Protein AF-A0A1H7M5H1-F1 (afdb_monomer)

Foldseek 3Di:
DPPPPPPDDPDDPVVVVVVVVVVPDDDDDDPLVLQLVLCVVLVHHSDSVRLVVVLVVQPQDPDPQQPLRRPPGDVVSSVVLVCCCVPPPVNVVNSVVSNVSRD

Solvent-accessible surface area (backbone atoms only — not comparable to full-atom values): 6350 Å² total; per-residue (Å²): 144,83,82,85,73,83,83,74,78,80,88,80,67,59,69,60,59,51,56,62,61,64,72,74,72,87,75,92,74,66,83,63,54,63,53,23,54,52,24,48,75,61,73,42,71,42,47,71,70,50,45,53,49,49,39,64,72,57,40,69,39,58,95,87,62,50,71,58,68,40,87,89,50,52,75,66,43,24,46,49,51,48,49,36,57,72,77,30,77,73,50,28,53,54,54,48,52,52,38,62,66,23,81

Structure (mmCIF, N/CA/C/O backbone):
data_AF-A0A1H7M5H1-F1
#
_entry.id   AF-A0A1H7M5H1-F1
#
loop_
_atom_site.group_PDB
_atom_site.id
_atom_site.type_symbol
_atom_site.label_atom_id
_atom_site.label_alt_id
_atom_site.label_comp_id
_atom_site.label_asym_id
_atom_site.label_entity_id
_atom_site.label_seq_id
_atom_site.pdbx_PDB_ins_code
_atom_site.Cartn_x
_atom_site.Cartn_y
_atom_site.Cartn_z
_atom_site.occupancy
_atom_site.B_iso_or_equiv
_atom_site.auth_seq_id
_atom_site.auth_comp_id
_atom_site.auth_asym_id
_atom_site.auth_atom_id
_atom_site.pdbx_PDB_model_num
ATOM 1 N N . MET A 1 1 ? 29.436 -0.376 -9.762 1.00 40.75 1 MET A N 1
ATOM 2 C CA . MET A 1 1 ? 29.749 -1.526 -8.878 1.00 40.75 1 MET A CA 1
ATOM 3 C C . MET A 1 1 ? 29.271 -1.222 -7.454 1.00 40.75 1 MET A C 1
ATOM 5 O O . MET A 1 1 ? 30.060 -1.208 -6.524 1.00 40.75 1 MET A O 1
ATOM 9 N N . MET A 1 2 ? 27.976 -0.911 -7.310 1.00 41.34 2 MET A N 1
ATOM 10 C CA . MET A 1 2 ? 27.367 -0.343 -6.092 1.00 41.34 2 MET A CA 1
ATOM 11 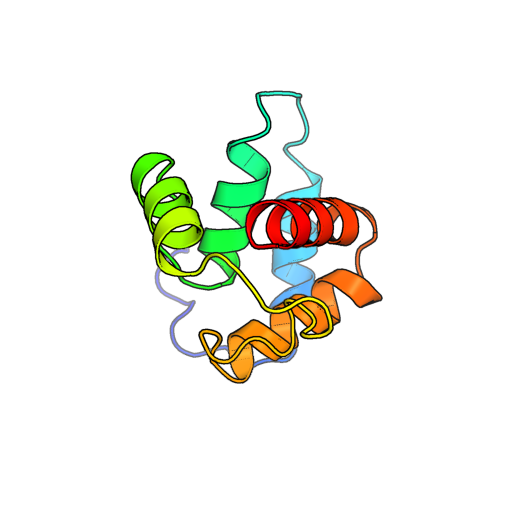C C . MET A 1 2 ? 26.023 -1.024 -5.772 1.00 41.34 2 MET A C 1
ATOM 13 O O . MET A 1 2 ? 25.131 -0.413 -5.211 1.00 41.34 2 MET A O 1
ATOM 17 N N . LEU A 1 3 ? 25.865 -2.291 -6.174 1.00 39.66 3 LEU A N 1
ATOM 18 C CA . LEU A 1 3 ? 24.655 -3.086 -5.913 1.00 39.66 3 LEU A CA 1
ATOM 19 C C . LEU A 1 3 ? 24.891 -4.222 -4.900 1.00 39.66 3 LEU A C 1
ATOM 21 O O . LEU A 1 3 ? 23.971 -4.956 -4.576 1.00 39.66 3 LEU A O 1
ATOM 25 N N . ALA A 1 4 ? 26.106 -4.358 -4.354 1.00 40.59 4 ALA A N 1
ATOM 26 C CA . ALA A 1 4 ? 26.469 -5.461 -3.453 1.00 40.59 4 ALA A CA 1
ATOM 27 C C . ALA A 1 4 ? 26.573 -5.069 -1.963 1.00 40.59 4 ALA A C 1
ATOM 29 O O . ALA A 1 4 ? 27.128 -5.827 -1.173 1.00 40.59 4 ALA A O 1
ATOM 30 N N . LEU A 1 5 ? 26.070 -3.895 -1.560 1.00 40.91 5 LEU A N 1
ATOM 31 C CA . LEU A 1 5 ? 26.144 -3.414 -0.166 1.00 40.91 5 LEU A CA 1
ATOM 32 C C . LEU A 1 5 ? 24.779 -3.153 0.493 1.00 40.91 5 LEU A C 1
ATOM 34 O O . LEU A 1 5 ? 24.730 -2.652 1.611 1.00 40.91 5 LEU A O 1
ATOM 38 N N . LEU A 1 6 ? 23.671 -3.564 -0.128 1.00 45.50 6 LEU A N 1
ATOM 39 C CA . LEU A 1 6 ? 22.333 -3.505 0.483 1.00 45.50 6 LEU A CA 1
ATOM 40 C C . LEU A 1 6 ? 21.999 -4.769 1.302 1.00 45.50 6 LEU A C 1
ATOM 42 O O . LEU A 1 6 ? 20.842 -5.123 1.476 1.00 45.50 6 LEU A O 1
ATOM 46 N N . GLY A 1 7 ? 23.016 -5.475 1.807 1.00 43.22 7 GLY A N 1
ATOM 47 C CA . GLY A 1 7 ? 22.845 -6.700 2.593 1.00 43.22 7 GLY A CA 1
ATOM 48 C C . GLY A 1 7 ? 22.738 -6.505 4.110 1.00 43.22 7 GLY A C 1
ATOM 49 O O . GLY A 1 7 ? 22.615 -7.495 4.825 1.00 43.22 7 GLY A O 1
ATOM 50 N N . SER A 1 8 ? 22.854 -5.284 4.655 1.00 45.22 8 SER A N 1
ATOM 51 C CA . SER A 1 8 ? 22.912 -5.100 6.125 1.00 45.22 8 SER A CA 1
ATOM 52 C C . SER A 1 8 ? 22.465 -3.736 6.674 1.00 45.22 8 SER A C 1
ATOM 54 O O . SER A 1 8 ? 22.733 -3.449 7.840 1.00 45.22 8 SER A O 1
ATOM 56 N N . LEU A 1 9 ? 21.786 -2.872 5.909 1.00 36.81 9 LEU A N 1
ATOM 57 C CA . LEU A 1 9 ? 21.311 -1.596 6.465 1.00 36.81 9 LEU A CA 1
ATOM 58 C C . LEU A 1 9 ? 19.900 -1.711 7.044 1.00 36.81 9 LEU A C 1
ATOM 60 O O . LEU A 1 9 ? 18.892 -1.463 6.392 1.00 36.81 9 LEU A O 1
ATOM 64 N N . SER A 1 10 ? 19.878 -2.050 8.329 1.00 42.28 10 SER A N 1
ATOM 65 C CA . SER A 1 10 ? 18.740 -1.873 9.220 1.00 42.28 10 SER A CA 1
ATOM 66 C C . SER A 1 10 ? 18.318 -0.390 9.290 1.00 42.28 10 SER A C 1
ATOM 68 O O . SER A 1 10 ? 19.004 0.463 9.847 1.00 42.28 10 SER A O 1
ATOM 70 N N . CYS A 1 11 ? 17.178 -0.111 8.661 1.00 47.44 11 CYS A N 1
ATOM 71 C CA . CYS A 1 11 ? 16.013 0.629 9.162 1.00 47.44 11 CYS A CA 1
ATOM 72 C C . CYS A 1 11 ? 16.015 2.145 9.470 1.00 47.44 11 CYS A C 1
ATOM 74 O O . CYS A 1 11 ? 14.923 2.659 9.681 1.00 47.44 11 CYS A O 1
ATOM 76 N N . GLU A 1 12 ? 17.110 2.911 9.447 1.00 37.81 12 GLU A N 1
ATOM 77 C CA . GLU A 1 12 ? 17.002 4.351 9.823 1.00 37.81 12 GLU A CA 1
ATOM 78 C C . GLU A 1 12 ? 17.665 5.362 8.879 1.00 37.81 12 GLU A C 1
ATOM 80 O O . GLU A 1 12 ? 17.504 6.567 9.048 1.00 37.81 12 GLU A O 1
ATOM 85 N N . ARG A 1 13 ? 18.357 4.903 7.830 1.00 48.00 13 ARG A N 1
ATOM 86 C CA . ARG A 1 13 ? 19.057 5.797 6.883 1.00 48.00 13 ARG A CA 1
ATOM 87 C C . ARG A 1 13 ? 18.800 5.495 5.403 1.00 48.00 13 ARG A C 1
ATOM 89 O O . ARG A 1 13 ? 19.342 6.169 4.535 1.00 48.00 13 ARG A O 1
ATOM 96 N N . CYS A 1 14 ? 17.951 4.502 5.124 1.00 46.88 14 CYS A N 1
ATOM 97 C CA . CYS A 1 14 ? 17.566 4.110 3.765 1.00 46.88 14 CYS A CA 1
ATOM 98 C C . CYS A 1 14 ? 16.487 5.042 3.176 1.00 46.88 14 CYS A C 1
ATOM 100 O O . CYS A 1 14 ? 16.555 5.364 1.996 1.00 46.88 14 CYS A O 1
ATOM 102 N N . SER A 1 15 ? 15.576 5.569 4.013 1.00 49.81 15 SER A N 1
ATOM 103 C CA . SER A 1 15 ? 14.498 6.483 3.585 1.00 49.81 15 SER A CA 1
ATOM 104 C C . SER A 1 15 ? 15.042 7.748 2.900 1.00 49.81 15 SER A C 1
ATOM 106 O O . SER A 1 15 ? 14.526 8.161 1.870 1.00 49.81 15 SER A O 1
ATOM 108 N N . THR A 1 16 ? 16.150 8.322 3.384 1.00 45.81 16 THR A N 1
ATOM 109 C CA . THR A 1 16 ? 16.756 9.519 2.767 1.00 45.81 16 THR A CA 1
ATOM 110 C C . THR A 1 16 ? 17.453 9.216 1.438 1.00 45.81 16 THR A C 1
ATOM 112 O O . THR A 1 16 ? 17.277 9.954 0.477 1.00 45.81 16 THR A O 1
ATOM 115 N N . ILE A 1 17 ? 18.197 8.106 1.346 1.00 50.91 17 ILE A N 1
ATOM 116 C CA . ILE A 1 17 ? 18.892 7.729 0.102 1.00 50.91 17 ILE A CA 1
ATOM 117 C C . ILE A 1 17 ? 17.887 7.344 -0.993 1.00 50.91 17 ILE A C 1
ATOM 119 O O . ILE A 1 17 ? 18.104 7.671 -2.156 1.00 50.91 17 ILE A O 1
ATOM 123 N N . PHE A 1 18 ? 16.768 6.713 -0.624 1.00 54.38 18 PHE A N 1
ATOM 124 C CA . PHE A 1 18 ? 15.679 6.428 -1.553 1.00 54.38 18 PHE A CA 1
ATOM 125 C C . PHE A 1 18 ? 14.974 7.712 -2.035 1.00 54.38 18 PHE A C 1
ATOM 127 O O . PHE A 1 18 ? 14.787 7.895 -3.237 1.00 54.38 18 PHE A O 1
ATOM 134 N N . LYS A 1 19 ? 14.697 8.660 -1.125 1.00 52.97 19 LYS A N 1
ATOM 135 C CA . LYS A 1 19 ? 14.098 9.973 -1.447 1.00 52.97 19 LYS A CA 1
ATOM 136 C C . LYS A 1 19 ? 14.956 10.814 -2.408 1.00 52.97 19 LYS A C 1
ATOM 138 O O . LYS A 1 19 ? 14.409 11.519 -3.252 1.00 52.97 19 LYS A O 1
ATOM 143 N N . GLU A 1 20 ? 16.286 10.739 -2.324 1.00 52.81 20 GLU A N 1
ATOM 144 C CA . GLU A 1 20 ? 17.189 11.463 -3.236 1.00 52.81 20 GLU A CA 1
ATOM 145 C C . GLU A 1 20 ? 17.335 10.809 -4.617 1.00 52.81 20 GLU A C 1
ATOM 147 O O . GLU A 1 20 ? 17.602 11.517 -5.589 1.00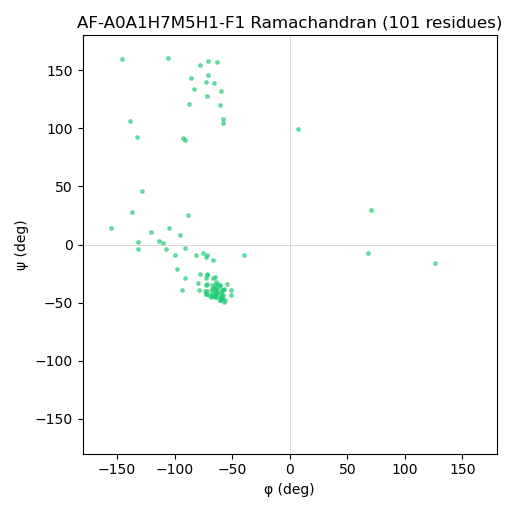 52.81 20 GLU A O 1
ATOM 152 N N . LEU A 1 21 ? 17.115 9.493 -4.727 1.00 52.53 21 LEU A N 1
ATOM 153 C CA . LEU A 1 21 ? 17.172 8.778 -6.006 1.00 52.53 21 LEU A CA 1
ATOM 154 C C . LEU A 1 21 ? 15.895 8.983 -6.841 1.00 52.53 21 LEU A C 1
ATOM 156 O O . LEU A 1 21 ? 15.986 9.193 -8.045 1.00 52.53 21 LEU A O 1
ATOM 160 N N . ILE A 1 22 ? 14.721 9.002 -6.199 1.00 56.22 22 ILE A N 1
ATOM 161 C CA . ILE A 1 22 ? 13.417 9.188 -6.869 1.00 56.22 22 ILE A CA 1
ATOM 162 C C . ILE A 1 22 ? 13.213 10.629 -7.369 1.00 56.22 22 ILE A C 1
ATOM 164 O O . ILE A 1 22 ? 12.523 10.872 -8.356 1.00 56.22 22 ILE A O 1
ATOM 168 N N . ARG A 1 23 ? 13.864 11.617 -6.742 1.00 57.03 23 ARG A N 1
ATOM 169 C CA . ARG A 1 23 ? 13.700 13.043 -7.076 1.00 57.03 23 ARG A CA 1
ATOM 170 C C . ARG A 1 23 ? 14.220 13.441 -8.471 1.00 57.03 23 ARG A C 1
ATOM 172 O O . ARG A 1 23 ? 13.925 14.550 -8.914 1.00 57.03 23 ARG A O 1
ATOM 179 N N . LEU A 1 24 ? 15.003 12.601 -9.158 1.00 49.88 24 LEU A N 1
ATOM 180 C CA . LEU A 1 24 ? 15.723 12.990 -10.382 1.00 49.88 24 LEU A CA 1
ATOM 181 C C . LEU A 1 24 ? 15.185 12.420 -11.705 1.00 49.88 24 LEU A C 1
ATOM 183 O O . LEU A 1 24 ? 15.654 12.861 -12.751 1.00 49.88 24 LEU A O 1
ATOM 187 N N . GLU A 1 25 ? 14.167 11.556 -11.706 1.00 52.38 25 GLU A N 1
ATOM 188 C CA . GLU A 1 25 ? 13.686 10.913 -12.944 1.00 52.38 25 GLU A CA 1
ATOM 189 C C . GLU A 1 25 ? 12.168 11.053 -13.165 1.00 52.38 25 GLU A C 1
ATOM 191 O O . GLU A 1 25 ? 11.476 10.121 -13.552 1.00 52.38 25 GLU A O 1
ATOM 196 N N . SER A 1 26 ? 11.623 12.261 -12.972 1.00 47.31 26 SER A N 1
ATOM 197 C CA . SER A 1 26 ? 10.249 12.575 -13.396 1.00 47.31 26 SER A CA 1
ATOM 198 C C . SER A 1 26 ? 10.228 13.181 -14.805 1.00 47.31 26 SER A C 1
ATOM 200 O O . SER A 1 26 ? 10.312 14.398 -14.992 1.00 47.31 26 SER A O 1
ATOM 202 N N . HIS A 1 27 ? 10.088 12.326 -15.820 1.00 48.88 27 HIS A N 1
ATOM 203 C CA . HIS A 1 27 ? 9.518 12.733 -17.105 1.00 48.88 27 HIS A CA 1
ATOM 204 C C . HIS A 1 27 ? 8.462 11.712 -17.547 1.00 48.88 27 HIS A C 1
ATOM 206 O O . HIS A 1 27 ? 8.779 10.694 -18.143 1.00 48.88 27 HIS A O 1
ATOM 212 N N . MET A 1 28 ? 7.213 12.006 -17.171 1.00 53.91 28 MET A N 1
ATOM 213 C CA . MET A 1 28 ? 5.937 11.446 -17.644 1.00 53.91 28 MET A CA 1
ATOM 214 C C . MET A 1 28 ? 5.980 10.241 -18.613 1.00 53.91 28 MET A C 1
ATOM 216 O O . MET A 1 28 ? 6.038 10.424 -19.823 1.00 53.91 28 MET A O 1
ATOM 220 N N . GLU A 1 29 ? 5.790 9.027 -18.093 1.00 42.06 29 GLU A N 1
ATOM 221 C CA . GLU A 1 29 ? 5.362 7.825 -18.836 1.00 42.06 29 GLU A CA 1
ATOM 222 C C . GLU A 1 29 ? 4.471 6.955 -17.902 1.00 42.06 29 GLU A C 1
ATOM 224 O O . GLU A 1 29 ? 4.433 7.206 -16.697 1.00 42.06 29 GLU A O 1
ATOM 229 N N . PRO A 1 30 ? 3.625 6.044 -18.430 1.00 47.16 30 PRO A N 1
ATOM 230 C CA . PRO A 1 30 ? 2.284 5.726 -17.916 1.00 47.16 30 PRO A CA 1
ATOM 231 C C . PRO A 1 30 ? 2.242 5.138 -16.493 1.00 47.16 30 PRO A C 1
ATOM 233 O O . PRO A 1 30 ? 3.186 4.503 -16.040 1.00 47.16 30 PRO A O 1
ATOM 236 N N . THR A 1 31 ? 1.088 5.287 -15.829 1.00 53.50 31 THR A N 1
ATOM 237 C CA . THR A 1 31 ? 0.688 4.865 -14.457 1.00 53.50 31 THR A CA 1
ATOM 238 C C . THR A 1 31 ? 1.161 3.492 -13.940 1.00 53.50 31 THR A C 1
ATOM 240 O O . THR A 1 31 ? 1.014 3.199 -12.760 1.00 53.50 31 THR A O 1
ATOM 24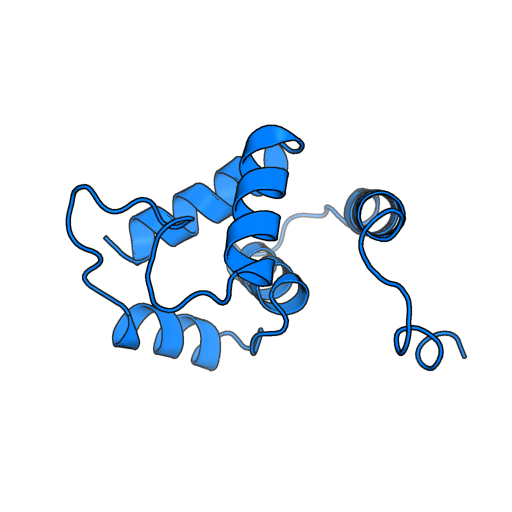3 N N . VAL A 1 32 ? 1.751 2.649 -14.783 1.00 59.31 32 VAL A N 1
ATOM 244 C CA . VAL A 1 32 ? 2.397 1.384 -14.410 1.00 59.31 32 VAL A CA 1
ATOM 245 C C . VAL A 1 32 ? 3.733 1.612 -13.692 1.00 59.31 32 VAL A C 1
ATOM 247 O O . VAL A 1 32 ? 4.051 0.871 -12.764 1.00 59.31 32 VAL A O 1
ATOM 250 N N . HIS A 1 33 ? 4.491 2.647 -14.069 1.00 69.12 33 HIS A N 1
ATOM 251 C CA . HIS A 1 33 ? 5.769 2.990 -13.434 1.00 69.12 33 HIS A CA 1
ATOM 252 C C . HIS A 1 33 ? 5.661 3.240 -11.918 1.00 69.12 33 HIS A C 1
ATOM 254 O O . HIS A 1 33 ? 6.388 2.574 -11.181 1.00 69.12 33 HIS A O 1
ATOM 260 N N . PRO A 1 34 ? 4.725 4.067 -11.409 1.00 79.88 34 PRO A N 1
ATOM 261 C CA . PRO A 1 34 ? 4.634 4.318 -9.970 1.00 79.88 34 PRO A CA 1
ATOM 262 C C . PRO A 1 34 ? 4.273 3.067 -9.151 1.00 79.88 34 PRO A C 1
ATOM 264 O O . PRO A 1 34 ? 4.763 2.901 -8.034 1.00 79.88 34 PRO A O 1
ATOM 267 N N . PHE A 1 35 ? 3.478 2.136 -9.696 1.00 85.19 35 PHE A N 1
ATOM 268 C CA . PHE A 1 35 ? 3.226 0.856 -9.021 1.00 85.19 35 PHE A CA 1
ATOM 269 C C . PHE A 1 35 ? 4.435 -0.072 -9.048 1.00 85.19 35 PHE A C 1
ATOM 271 O O . PHE A 1 35 ? 4.716 -0.720 -8.042 1.00 85.19 35 PHE A O 1
ATOM 278 N N . ALA A 1 36 ? 5.157 -0.132 -10.166 1.00 87.12 36 ALA A N 1
ATOM 279 C CA . ALA A 1 36 ? 6.382 -0.915 -10.254 1.00 87.12 36 ALA A CA 1
ATOM 280 C C . ALA A 1 36 ? 7.412 -0.449 -9.220 1.00 87.12 36 ALA A C 1
ATOM 282 O O . ALA A 1 36 ? 7.964 -1.273 -8.493 1.00 87.12 36 ALA A O 1
ATOM 283 N N . GLU A 1 37 ? 7.608 0.861 -9.083 1.00 84.44 37 GLU A N 1
ATOM 284 C CA . GLU A 1 37 ? 8.533 1.412 -8.093 1.00 84.44 37 GLU A CA 1
ATOM 285 C C . GLU A 1 37 ? 8.057 1.182 -6.651 1.00 84.44 37 GLU A C 1
ATOM 287 O O . GLU A 1 37 ? 8.858 0.794 -5.799 1.00 84.44 37 GLU A O 1
ATOM 292 N N . LEU A 1 38 ? 6.754 1.324 -6.369 1.00 87.25 38 LEU A N 1
ATOM 293 C CA . LEU A 1 38 ? 6.198 0.996 -5.051 1.00 87.25 38 LEU A CA 1
ATOM 294 C C . LEU A 1 38 ? 6.448 -0.477 -4.688 1.00 87.25 38 LEU A C 1
ATOM 296 O O . LEU A 1 38 ? 6.840 -0.786 -3.563 1.00 87.25 38 LEU A O 1
ATOM 300 N N . PHE A 1 39 ? 6.231 -1.394 -5.632 1.00 88.88 39 PHE A N 1
ATOM 301 C CA . PHE A 1 39 ? 6.4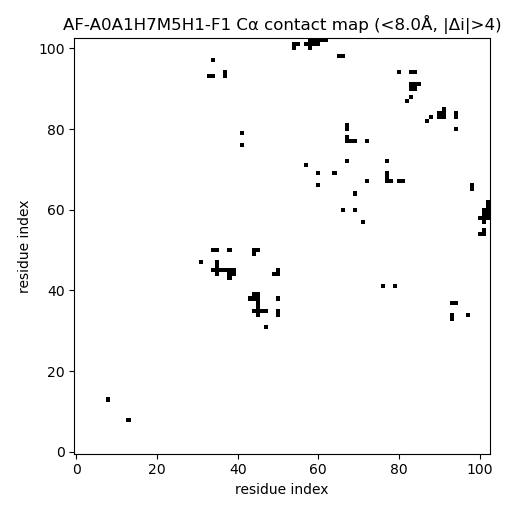41 -2.825 -5.413 1.00 88.88 39 PHE A CA 1
ATOM 302 C C . PHE A 1 39 ? 7.920 -3.155 -5.214 1.00 88.88 39 PHE A C 1
ATOM 304 O O . PHE A 1 39 ? 8.236 -3.941 -4.323 1.00 88.88 39 PHE A O 1
ATOM 311 N N . ASP A 1 40 ? 8.822 -2.505 -5.952 1.00 86.25 40 ASP A N 1
ATOM 312 C CA . ASP A 1 40 ? 10.270 -2.649 -5.764 1.00 86.25 40 ASP A CA 1
ATOM 313 C C . ASP A 1 40 ? 10.691 -2.268 -4.331 1.00 86.25 40 ASP A C 1
ATOM 315 O O . ASP A 1 40 ? 11.392 -3.029 -3.661 1.00 86.25 40 ASP A O 1
ATOM 319 N N . GLN A 1 41 ? 10.144 -1.172 -3.790 1.00 83.69 41 GLN A N 1
ATOM 320 C CA . GLN A 1 41 ? 10.379 -0.755 -2.398 1.00 83.69 41 GLN A CA 1
ATOM 321 C C . GLN A 1 41 ? 9.830 -1.716 -1.353 1.00 83.69 41 GLN A C 1
ATOM 323 O O . GLN A 1 41 ? 10.421 -1.905 -0.288 1.00 83.69 41 GLN A O 1
ATOM 328 N N . LEU A 1 42 ? 8.695 -2.342 -1.650 1.00 87.19 42 LEU A N 1
ATOM 329 C CA . LEU A 1 42 ? 8.110 -3.368 -0.795 1.00 87.19 42 LEU A CA 1
ATOM 330 C C . LEU A 1 42 ? 8.861 -4.705 -0.896 1.00 87.19 42 LEU A C 1
ATOM 332 O O . LEU A 1 42 ? 8.559 -5.621 -0.124 1.00 87.19 42 LEU A O 1
ATOM 336 N N . GLY A 1 43 ? 9.827 -4.828 -1.814 1.00 87.06 43 GLY A N 1
ATOM 337 C CA . GLY A 1 43 ? 10.532 -6.073 -2.110 1.00 87.06 43 GLY A CA 1
ATOM 338 C C . GLY A 1 43 ? 9.644 -7.097 -2.817 1.00 87.06 43 GLY A C 1
ATOM 339 O O . GLY A 1 43 ? 9.804 -8.300 -2.610 1.00 87.06 43 GLY A O 1
ATOM 340 N N . LEU A 1 44 ? 8.672 -6.622 -3.595 1.00 87.12 44 LEU A N 1
ATOM 341 C CA . LEU A 1 44 ? 7.734 -7.424 -4.368 1.00 87.12 44 LEU A CA 1
ATOM 342 C C . LEU A 1 44 ? 8.066 -7.395 -5.865 1.00 87.12 44 LEU A C 1
ATOM 344 O O . LEU A 1 44 ? 8.750 -6.486 -6.337 1.00 87.12 44 LEU A O 1
ATOM 348 N N . PRO A 1 45 ? 7.566 -8.372 -6.641 1.00 88.12 45 PRO A N 1
ATOM 349 C CA . PRO A 1 45 ? 7.733 -8.362 -8.087 1.00 88.12 45 PRO A CA 1
ATOM 350 C C . PRO A 1 45 ? 7.079 -7.118 -8.710 1.00 88.12 45 PRO A C 1
ATOM 352 O O . PRO A 1 45 ? 5.871 -6.921 -8.603 1.00 88.12 45 PRO A O 1
ATOM 355 N N . SER A 1 46 ? 7.878 -6.297 -9.390 1.00 86.56 46 SER A N 1
ATOM 356 C CA . SER A 1 46 ? 7.473 -5.020 -9.997 1.00 86.56 46 SER A CA 1
ATOM 357 C C . SER A 1 46 ? 7.089 -5.128 -11.481 1.00 86.56 46 SER A C 1
ATOM 359 O O . SER A 1 46 ? 6.870 -4.123 -12.157 1.00 86.56 46 SER A O 1
ATOM 361 N N . ALA A 1 47 ? 6.991 -6.347 -12.020 1.00 87.12 47 ALA A N 1
ATOM 362 C CA . ALA A 1 47 ? 6.540 -6.564 -13.392 1.00 87.12 47 ALA A CA 1
ATOM 363 C C . ALA A 1 47 ? 5.029 -6.310 -13.516 1.00 87.12 47 ALA A C 1
ATOM 365 O O . ALA A 1 47 ? 4.251 -6.754 -12.676 1.00 87.12 47 ALA A O 1
ATOM 366 N N . GLU A 1 48 ? 4.592 -5.674 -14.606 1.00 86.00 48 GLU A N 1
ATOM 367 C CA . GLU A 1 48 ? 3.179 -5.320 -14.827 1.00 86.00 48 GLU A CA 1
ATOM 368 C C . GLU A 1 48 ? 2.218 -6.510 -14.636 1.00 86.00 48 GLU A C 1
ATOM 370 O O . GLU A 1 48 ? 1.171 -6.381 -13.999 1.00 86.00 48 GLU A O 1
ATOM 375 N N . SER A 1 49 ? 2.576 -7.682 -15.170 1.00 88.81 49 SER A N 1
ATOM 376 C CA . SER A 1 49 ? 1.779 -8.906 -15.038 1.00 88.81 49 SER A CA 1
ATOM 377 C C . SER A 1 49 ? 1.656 -9.372 -13.589 1.00 88.81 49 SER A C 1
ATOM 379 O O . SER A 1 49 ? 0.585 -9.812 -13.182 1.00 88.81 49 SER A O 1
ATOM 381 N N . GLU A 1 50 ? 2.732 -9.242 -12.815 1.00 89.94 50 GLU A N 1
ATOM 382 C CA . GLU A 1 50 ? 2.786 -9.654 -11.413 1.00 89.94 50 GLU A CA 1
ATOM 383 C C . GLU A 1 50 ? 2.002 -8.688 -10.524 1.00 89.94 50 GLU A C 1
ATOM 385 O O . GLU A 1 50 ? 1.253 -9.128 -9.661 1.00 89.94 50 GLU A O 1
ATOM 390 N N . ILE A 1 51 ? 2.096 -7.379 -10.780 1.00 89.69 51 ILE A N 1
ATOM 391 C CA . ILE A 1 51 ? 1.314 -6.356 -10.068 1.00 89.69 51 ILE A CA 1
ATOM 392 C C . ILE A 1 51 ? -0.180 -6.596 -10.288 1.00 89.69 51 ILE A C 1
ATOM 394 O O . ILE A 1 51 ? -0.960 -6.624 -9.337 1.00 89.69 51 ILE A O 1
ATOM 398 N N . ARG A 1 52 ? -0.592 -6.823 -11.542 1.00 89.81 52 ARG A N 1
ATOM 399 C CA . ARG A 1 52 ? -1.989 -7.150 -11.861 1.00 89.81 52 ARG A CA 1
ATOM 400 C C . ARG A 1 52 ? -2.434 -8.439 -11.179 1.00 89.81 52 ARG A C 1
ATOM 402 O O . ARG A 1 52 ? -3.527 -8.472 -10.624 1.00 89.81 52 ARG A O 1
ATOM 409 N N . ALA A 1 53 ? -1.595 -9.474 -11.198 1.00 91.06 53 ALA A N 1
ATOM 410 C CA . ALA A 1 53 ? -1.884 -10.735 -10.526 1.00 91.06 53 ALA A CA 1
ATOM 411 C C . ALA A 1 53 ? -2.009 -10.558 -9.005 1.00 91.06 53 ALA A C 1
ATOM 413 O O . ALA A 1 53 ? -2.924 -11.116 -8.409 1.00 91.06 53 ALA A O 1
ATOM 414 N N . PHE A 1 54 ? -1.148 -9.750 -8.385 1.00 92.00 54 PHE A N 1
ATOM 415 C CA . PHE A 1 54 ? -1.211 -9.427 -6.962 1.00 92.00 54 PHE A CA 1
ATOM 416 C C . PHE A 1 54 ? -2.529 -8.733 -6.608 1.00 92.00 54 PHE A C 1
ATOM 418 O O . PHE A 1 54 ? -3.212 -9.144 -5.672 1.00 92.00 54 PHE A O 1
ATOM 425 N N . ILE A 1 55 ? -2.920 -7.717 -7.382 1.00 90.62 55 ILE A N 1
ATOM 426 C CA . ILE A 1 55 ? -4.185 -7.002 -7.172 1.00 90.62 55 ILE A CA 1
ATOM 427 C C . ILE A 1 55 ? -5.373 -7.964 -7.301 1.00 90.62 55 ILE A C 1
ATOM 429 O O . ILE A 1 55 ? -6.241 -7.978 -6.433 1.00 90.62 55 ILE A O 1
ATOM 433 N N . ASP A 1 56 ? -5.400 -8.808 -8.334 1.00 92.12 56 ASP A N 1
ATOM 434 C CA . ASP A 1 56 ? -6.487 -9.773 -8.546 1.00 92.12 56 ASP A CA 1
ATOM 435 C C . ASP A 1 56 ? -6.571 -10.830 -7.430 1.00 92.12 56 ASP A C 1
ATOM 437 O O . ASP A 1 56 ? -7.664 -11.181 -6.991 1.00 92.12 56 ASP A O 1
ATOM 441 N N . GLN A 1 57 ? -5.423 -11.282 -6.914 1.00 92.81 57 GLN A N 1
ATOM 442 C CA . GLN A 1 57 ? -5.342 -12.264 -5.828 1.00 92.81 57 GLN A CA 1
ATOM 44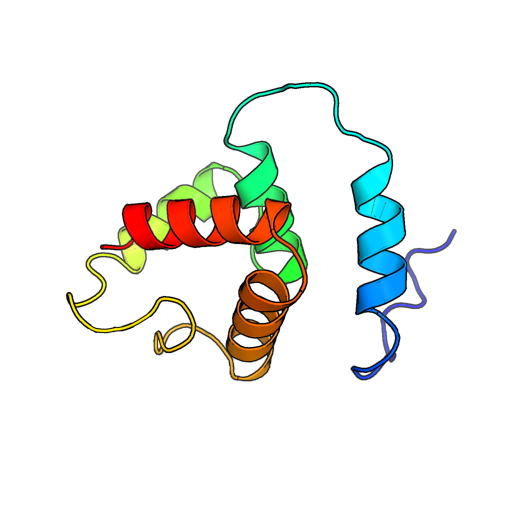3 C C . GLN A 1 57 ? -5.756 -11.706 -4.464 1.00 92.81 57 GLN A C 1
ATOM 445 O O . GLN A 1 57 ? -6.283 -12.450 -3.634 1.00 92.81 57 GLN A O 1
ATOM 450 N N . HIS A 1 58 ? -5.483 -10.426 -4.207 1.00 89.75 58 HIS A N 1
ATOM 451 C CA . HIS A 1 58 ? -5.717 -9.802 -2.905 1.00 89.75 58 HIS A CA 1
ATOM 452 C C . HIS A 1 58 ? -7.007 -8.982 -2.830 1.00 89.75 58 HIS A C 1
ATOM 454 O O . HIS A 1 58 ? -7.411 -8.606 -1.726 1.00 89.75 58 HIS A O 1
ATOM 460 N N . ARG A 1 59 ? -7.691 -8.751 -3.959 1.00 87.88 59 ARG A N 1
ATOM 461 C CA . ARG A 1 59 ? -9.043 -8.185 -3.954 1.00 87.88 59 ARG A CA 1
ATOM 462 C C . ARG A 1 59 ? -10.097 -9.247 -3.586 1.00 87.88 59 ARG A C 1
ATOM 464 O O . ARG A 1 59 ? -9.940 -10.423 -3.916 1.00 87.88 59 ARG A O 1
ATOM 471 N N . PRO A 1 60 ? -11.251 -8.838 -3.036 1.00 88.00 60 PRO A N 1
ATOM 472 C CA . PRO A 1 60 ? -11.553 -7.499 -2.544 1.00 88.00 60 PRO A CA 1
ATOM 473 C C . PRO A 1 60 ? -11.018 -7.305 -1.122 1.00 88.00 60 PRO A C 1
ATOM 475 O O . PRO A 1 60 ? -11.242 -8.136 -0.235 1.00 88.00 60 PRO A O 1
ATOM 478 N N . LEU A 1 61 ? -10.358 -6.176 -0.885 1.00 89.00 61 LEU A N 1
ATOM 479 C CA . LEU A 1 61 ? -10.017 -5.735 0.457 1.00 89.00 61 LEU A CA 1
ATOM 480 C C . LEU A 1 61 ? -11.310 -5.265 1.153 1.00 89.00 61 LEU A C 1
ATOM 482 O O . LEU A 1 61 ? -12.047 -4.448 0.598 1.00 89.00 61 LEU A O 1
ATOM 486 N N . PRO A 1 62 ? -11.637 -5.760 2.360 1.00 88.81 62 PRO A N 1
ATOM 487 C CA . PRO A 1 62 ? -12.882 -5.394 3.025 1.00 88.81 62 PRO A CA 1
ATOM 488 C C . PRO A 1 62 ? -12.977 -3.883 3.267 1.00 88.81 62 PRO A C 1
ATOM 490 O O . PRO A 1 62 ? -12.059 -3.284 3.825 1.00 88.81 62 PRO A O 1
ATOM 493 N N . ASN A 1 63 ? -14.117 -3.278 2.917 1.00 77.56 63 ASN A N 1
ATOM 494 C CA . ASN A 1 63 ? -14.395 -1.859 3.162 1.00 77.56 63 ASN A CA 1
ATOM 495 C C . ASN A 1 63 ? -14.304 -1.546 4.665 1.00 77.56 63 ASN A C 1
ATOM 497 O O . ASN A 1 63 ? -15.183 -1.918 5.441 1.00 77.56 63 ASN A O 1
ATOM 501 N N . GLY A 1 64 ? -13.215 -0.893 5.074 1.00 83.25 64 GLY A N 1
ATOM 502 C CA . GLY A 1 64 ? -12.880 -0.611 6.474 1.00 83.25 64 GLY A CA 1
ATOM 503 C C . GLY A 1 64 ? -11.486 -1.088 6.890 1.00 83.25 64 GLY A C 1
ATOM 504 O O . GLY A 1 64 ? -10.967 -0.615 7.898 1.00 83.25 64 GLY A O 1
ATOM 505 N N . VAL A 1 65 ? -10.858 -1.971 6.110 1.00 88.75 65 VAL A N 1
ATOM 506 C CA . VAL A 1 65 ? -9.446 -2.328 6.275 1.00 88.75 65 VAL A CA 1
ATOM 507 C C . VAL A 1 65 ? -8.609 -1.340 5.476 1.00 88.75 65 VAL A C 1
ATOM 509 O O . VAL A 1 65 ? -8.784 -1.221 4.270 1.00 88.75 65 VAL A O 1
ATOM 512 N N . LYS A 1 66 ? -7.699 -0.623 6.138 1.00 88.81 66 LYS A N 1
ATOM 513 C CA . LYS A 1 66 ? -6.735 0.239 5.442 1.00 88.81 66 LYS A CA 1
ATOM 514 C C . LYS A 1 66 ? -5.720 -0.624 4.708 1.00 88.81 66 LYS A C 1
ATOM 516 O O . LYS A 1 66 ? -5.272 -1.623 5.273 1.00 88.81 66 LYS A O 1
ATOM 521 N N . ILE A 1 67 ? -5.242 -0.181 3.543 1.00 90.12 67 ILE A N 1
ATOM 522 C CA . ILE A 1 67 ? -4.141 -0.868 2.853 1.00 90.12 67 ILE A CA 1
ATOM 523 C C . ILE A 1 67 ? -2.944 -1.121 3.777 1.00 90.12 67 ILE A C 1
ATOM 525 O O . ILE A 1 67 ? -2.407 -2.215 3.768 1.00 90.12 67 ILE A O 1
ATOM 529 N N . THR A 1 68 ? -2.581 -0.184 4.658 1.00 91.06 68 THR A N 1
ATOM 530 C CA . THR A 1 68 ? -1.446 -0.346 5.592 1.00 91.06 68 THR A CA 1
ATOM 531 C C . THR A 1 68 ? -1.676 -1.338 6.734 1.00 91.06 68 THR A C 1
ATOM 533 O O . THR A 1 68 ? -0.753 -1.633 7.494 1.00 91.06 68 THR A O 1
ATOM 536 N N . GLU A 1 69 ? -2.903 -1.822 6.895 1.00 90.31 69 GLU A N 1
ATOM 537 C CA . GLU A 1 69 ? -3.315 -2.790 7.915 1.00 90.31 69 GLU A CA 1
ATOM 538 C C . GLU A 1 69 ? -3.737 -4.123 7.287 1.00 90.31 69 GLU A C 1
ATOM 540 O O . GLU A 1 69 ? -4.165 -5.035 7.995 1.00 90.31 69 GLU A O 1
ATOM 545 N N . ALA A 1 70 ? -3.614 -4.250 5.964 1.00 90.38 70 ALA A N 1
ATOM 546 C CA . ALA A 1 70 ? -3.996 -5.459 5.267 1.00 90.38 70 ALA A CA 1
ATOM 547 C C . ALA A 1 70 ? -3.094 -6.643 5.676 1.00 90.38 70 ALA A C 1
ATOM 549 O O . ALA A 1 70 ? -1.874 -6.492 5.792 1.00 90.38 70 ALA A O 1
ATOM 550 N N . PRO A 1 71 ? -3.670 -7.843 5.876 1.00 88.25 71 PRO A N 1
ATOM 551 C CA . PRO A 1 71 ? -2.956 -8.983 6.454 1.00 88.25 71 PRO A CA 1
ATOM 552 C C . PRO A 1 71 ? -1.935 -9.627 5.506 1.00 88.25 71 PRO A C 1
ATOM 554 O O . PRO A 1 71 ? -1.159 -10.473 5.942 1.00 88.25 71 PRO A O 1
ATOM 557 N N . PHE A 1 72 ? -1.939 -9.265 4.220 1.00 89.69 72 PHE A N 1
ATOM 558 C CA . PHE A 1 72 ? -0.969 -9.760 3.241 1.00 89.69 72 PHE A CA 1
ATOM 559 C C . PHE A 1 72 ? 0.369 -9.010 3.277 1.00 89.69 72 PHE A C 1
ATOM 561 O O . PHE A 1 72 ? 1.331 -9.459 2.659 1.00 89.69 72 PHE A O 1
ATOM 568 N N . TRP A 1 73 ? 0.462 -7.910 4.029 1.00 91.31 73 TRP A N 1
ATOM 569 C CA . TRP A 1 73 ? 1.727 -7.226 4.261 1.00 91.31 73 TRP A CA 1
ATOM 570 C C . TRP A 1 73 ? 2.489 -7.825 5.435 1.00 91.31 73 TRP A C 1
ATOM 572 O O . TRP A 1 73 ? 1.935 -8.143 6.489 1.00 91.31 73 TRP A O 1
ATOM 582 N N . THR A 1 74 ? 3.808 -7.877 5.300 1.00 91.12 74 THR A N 1
ATOM 583 C CA . THR A 1 74 ? 4.691 -8.062 6.454 1.00 91.12 74 THR A CA 1
ATOM 584 C C . THR A 1 74 ? 4.708 -6.798 7.330 1.00 91.12 74 THR A C 1
ATOM 586 O O . THR A 1 74 ? 4.447 -5.697 6.834 1.00 91.12 74 THR A O 1
ATOM 589 N N . PRO A 1 75 ? 5.081 -6.895 8.623 1.00 89.38 75 PRO A N 1
ATOM 590 C CA . PRO A 1 75 ? 5.178 -5.725 9.501 1.00 89.38 75 PRO A CA 1
ATOM 591 C C . PRO A 1 75 ? 6.076 -4.606 8.950 1.00 89.38 75 PRO A C 1
ATOM 593 O O . PRO A 1 75 ? 5.782 -3.428 9.144 1.00 89.38 75 PRO A O 1
ATOM 596 N N . SER A 1 76 ? 7.149 -4.967 8.238 1.00 87.00 76 SER A N 1
ATOM 597 C CA . SER A 1 76 ? 8.068 -4.015 7.609 1.00 87.00 76 SER A CA 1
ATOM 598 C C . SER A 1 76 ? 7.432 -3.294 6.417 1.00 87.00 76 SER A C 1
ATOM 600 O O . SER A 1 76 ? 7.540 -2.075 6.324 1.00 87.00 76 SER A O 1
ATOM 602 N N . GLN A 1 77 ? 6.714 -4.016 5.550 1.00 91.81 77 GLN A N 1
ATOM 603 C CA . GLN A 1 77 ? 5.985 -3.440 4.410 1.00 91.81 77 GLN A CA 1
ATOM 604 C C . GLN A 1 77 ? 4.853 -2.520 4.876 1.00 9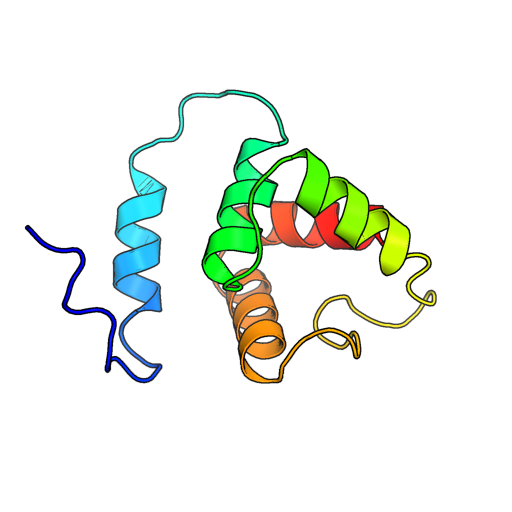1.81 77 GLN A C 1
ATOM 606 O O . GLN A 1 77 ? 4.731 -1.391 4.409 1.00 91.81 77 GLN A O 1
ATOM 611 N N . ALA A 1 78 ? 4.073 -2.965 5.864 1.00 91.25 78 ALA A N 1
ATOM 612 C CA . ALA A 1 78 ? 3.016 -2.163 6.472 1.00 91.25 78 ALA A CA 1
ATOM 613 C C . ALA A 1 78 ? 3.560 -0.859 7.075 1.00 91.25 78 ALA A C 1
ATOM 615 O O . ALA A 1 78 ? 2.921 0.187 6.970 1.00 91.25 78 ALA A O 1
ATOM 616 N N . ARG A 1 79 ? 4.742 -0.906 7.704 1.00 88.19 79 ARG A N 1
ATOM 617 C CA . ARG A 1 79 ? 5.400 0.291 8.235 1.00 88.19 79 ARG A CA 1
ATOM 618 C C . ARG A 1 79 ? 5.880 1.221 7.127 1.00 88.19 79 ARG A C 1
ATOM 620 O O . ARG A 1 79 ? 5.588 2.406 7.208 1.00 88.19 79 ARG A O 1
ATOM 627 N N . LEU A 1 80 ? 6.509 0.684 6.083 1.00 86.75 80 LEU A N 1
ATOM 628 C CA . LEU A 1 80 ? 6.932 1.462 4.920 1.00 86.75 80 LEU A CA 1
ATOM 629 C C . LEU A 1 80 ? 5.748 2.198 4.284 1.00 86.75 80 LEU A C 1
ATOM 631 O O . LEU A 1 80 ? 5.827 3.402 4.087 1.00 86.75 80 LEU A O 1
ATOM 635 N N . LEU A 1 81 ? 4.618 1.521 4.053 1.00 90.06 81 LEU A N 1
ATOM 636 C CA . LEU A 1 81 ? 3.415 2.160 3.504 1.00 90.06 81 LEU A CA 1
ATOM 637 C C . LEU A 1 81 ? 2.881 3.288 4.402 1.00 90.06 81 LEU A C 1
ATOM 639 O O . LEU A 1 81 ? 2.386 4.292 3.897 1.00 90.06 81 LEU A O 1
ATOM 643 N N . LYS A 1 82 ? 2.978 3.142 5.732 1.00 90.06 82 LYS A N 1
ATOM 644 C CA . LYS A 1 82 ? 2.605 4.208 6.679 1.00 90.06 82 LYS A CA 1
ATOM 645 C C . LYS A 1 82 ? 3.556 5.395 6.587 1.00 90.06 82 LYS A C 1
ATOM 647 O O . LYS A 1 82 ? 3.077 6.521 6.573 1.00 90.06 82 LYS A O 1
ATOM 652 N N . ASP A 1 83 ? 4.862 5.147 6.523 1.00 87.50 83 ASP A N 1
ATOM 653 C CA . ASP A 1 83 ? 5.865 6.203 6.372 1.00 87.50 83 ASP A CA 1
ATOM 654 C C . ASP A 1 83 ? 5.699 6.928 5.026 1.00 87.50 83 ASP A C 1
ATOM 656 O O . ASP A 1 83 ? 5.690 8.153 5.010 1.00 87.50 83 ASP A O 1
ATOM 660 N N . LEU A 1 84 ? 5.439 6.213 3.923 1.00 84.69 84 LEU A N 1
ATOM 661 C CA . LEU A 1 84 ? 5.149 6.825 2.618 1.00 84.69 84 LEU A CA 1
ATOM 662 C C . LEU A 1 84 ? 3.919 7.740 2.670 1.00 84.69 84 LEU A C 1
ATOM 664 O O . LEU A 1 84 ? 3.991 8.879 2.232 1.00 84.69 84 LEU A O 1
ATOM 668 N N . LEU A 1 85 ? 2.815 7.282 3.269 1.00 85.25 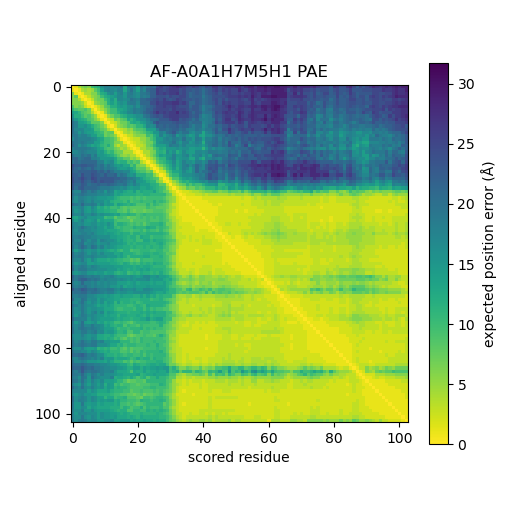85 LEU A N 1
ATOM 669 C CA . LEU A 1 85 ? 1.599 8.092 3.414 1.00 85.25 85 LEU A CA 1
ATOM 670 C C . LEU A 1 85 ? 1.780 9.325 4.317 1.00 85.25 85 LEU A C 1
ATOM 672 O O . LEU A 1 85 ? 1.028 10.289 4.182 1.00 85.25 85 LEU A O 1
ATOM 676 N N . LEU A 1 86 ? 2.705 9.278 5.279 1.00 83.44 86 LEU A N 1
ATOM 677 C CA . LEU A 1 86 ? 2.918 10.351 6.257 1.00 83.44 86 LEU A CA 1
ATOM 678 C C . LEU A 1 86 ? 3.995 11.351 5.830 1.00 83.44 86 LEU A C 1
ATOM 680 O O . LEU A 1 86 ? 3.862 12.541 6.109 1.00 83.44 86 LEU A O 1
ATOM 684 N N . GLU A 1 87 ? 5.076 10.873 5.221 1.00 75.12 87 GLU A N 1
ATOM 685 C CA . GLU A 1 87 ? 6.263 11.672 4.923 1.00 75.12 87 GLU A CA 1
ATOM 686 C C . GLU A 1 87 ? 6.298 12.201 3.487 1.00 75.12 87 GLU A C 1
ATOM 688 O O . GLU A 1 87 ? 7.031 13.159 3.234 1.00 75.12 87 GLU A O 1
ATOM 693 N N . ASP A 1 88 ? 5.555 11.596 2.555 1.00 75.56 88 ASP A N 1
ATOM 694 C CA . ASP A 1 88 ? 5.699 11.881 1.131 1.00 75.56 88 ASP A CA 1
ATOM 695 C C . ASP A 1 88 ? 4.345 11.969 0.409 1.00 75.56 88 ASP A C 1
ATOM 697 O O . ASP A 1 88 ? 3.648 10.980 0.181 1.00 75.56 88 ASP A O 1
ATOM 701 N N . ALA A 1 89 ? 3.956 13.199 0.065 1.00 72.06 89 ALA A N 1
ATOM 702 C CA . ALA A 1 89 ? 2.673 13.474 -0.574 1.00 72.06 89 ALA A CA 1
ATOM 703 C C . ALA A 1 89 ? 2.577 12.882 -1.990 1.00 72.06 89 ALA A C 1
ATOM 705 O O . ALA A 1 89 ? 1.476 12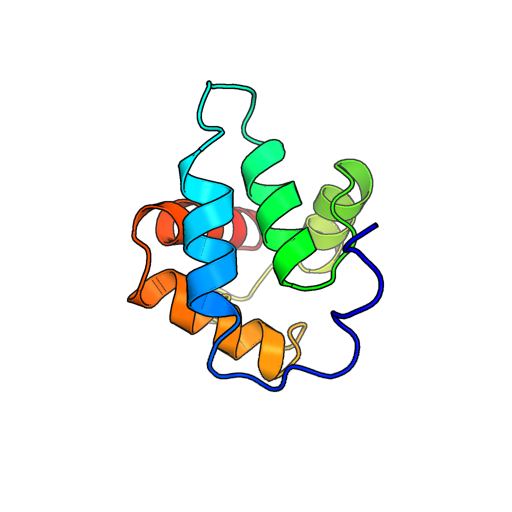.537 -2.417 1.00 72.06 89 ALA A O 1
ATOM 706 N N . ASP A 1 90 ? 3.704 12.735 -2.693 1.00 78.00 90 ASP A N 1
ATOM 707 C CA . ASP A 1 90 ? 3.740 12.164 -4.038 1.00 78.00 90 ASP A CA 1
ATOM 708 C C . ASP A 1 90 ? 3.498 10.643 -3.982 1.00 78.00 90 ASP A C 1
ATOM 710 O O . ASP A 1 90 ? 2.685 10.105 -4.735 1.00 78.00 90 ASP A O 1
ATOM 714 N N . TRP A 1 91 ? 4.106 9.941 -3.018 1.00 84.88 91 TRP A N 1
ATOM 715 C CA . TRP A 1 91 ? 3.840 8.510 -2.802 1.00 84.88 91 TRP A CA 1
ATOM 716 C C . TRP A 1 91 ? 2.472 8.231 -2.189 1.00 84.88 91 TRP A C 1
ATOM 718 O O . TRP A 1 91 ? 1.898 7.169 -2.442 1.00 84.88 91 TRP A O 1
ATOM 728 N N . ALA A 1 92 ? 1.932 9.159 -1.398 1.00 86.31 92 ALA A N 1
ATOM 729 C CA . ALA A 1 92 ? 0.605 9.006 -0.821 1.00 86.31 92 ALA A CA 1
ATOM 730 C C . ALA A 1 92 ? -0.468 8.804 -1.902 1.00 86.31 92 ALA A C 1
ATOM 732 O O . ALA A 1 92 ? -1.349 7.964 -1.724 1.00 86.31 92 ALA A O 1
ATOM 733 N N . GLU A 1 93 ? -0.355 9.500 -3.039 1.00 86.38 93 GLU A N 1
ATOM 734 C CA . GLU A 1 93 ? -1.254 9.314 -4.181 1.00 86.38 93 GLU A CA 1
ATOM 735 C C . GLU A 1 93 ? -1.131 7.903 -4.776 1.00 86.38 93 GLU A C 1
ATOM 737 O O . GLU A 1 93 ? -2.136 7.237 -5.011 1.00 86.38 93 GLU A O 1
ATOM 742 N N . VAL A 1 94 ? 0.091 7.402 -4.970 1.00 87.75 94 VAL A N 1
ATOM 743 C CA . VAL A 1 94 ? 0.330 6.057 -5.523 1.00 87.75 94 VAL A CA 1
ATOM 744 C C . VAL A 1 94 ? -0.209 4.968 -4.592 1.00 87.75 94 VAL A C 1
ATOM 746 O O . VAL A 1 94 ? -0.841 4.008 -5.038 1.00 87.75 94 VAL A O 1
ATOM 749 N N . VAL A 1 95 ? 0.004 5.116 -3.283 1.00 89.56 95 VAL A N 1
ATOM 750 C CA . VAL A 1 95 ? -0.519 4.186 -2.273 1.00 89.56 95 VAL A CA 1
ATOM 751 C C . VAL A 1 95 ? -2.050 4.239 -2.216 1.00 89.56 95 VAL A C 1
ATOM 753 O O . VAL A 1 95 ? -2.684 3.192 -2.065 1.00 89.56 95 VAL A O 1
ATOM 756 N N . ASP A 1 96 ? -2.655 5.418 -2.379 1.00 89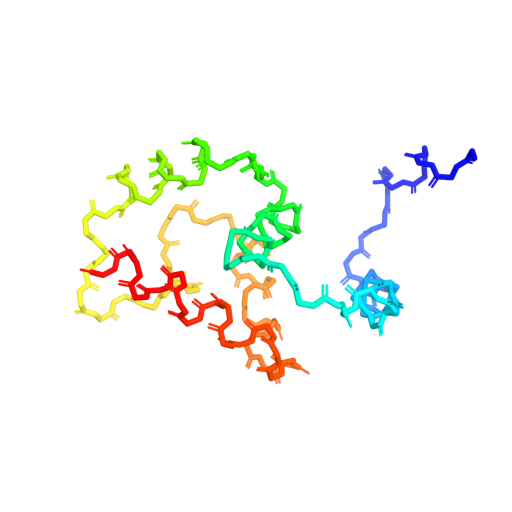.94 96 ASP A N 1
ATOM 757 C CA . ASP A 1 96 ? -4.111 5.571 -2.475 1.00 89.94 96 ASP A CA 1
ATOM 758 C C . ASP A 1 96 ? -4.673 4.890 -3.732 1.00 89.94 96 ASP A C 1
ATOM 760 O O . ASP A 1 96 ? -5.621 4.112 -3.639 1.00 89.94 96 ASP A O 1
ATOM 764 N N . GLN A 1 97 ? -4.030 5.061 -4.890 1.00 89.75 97 GLN A N 1
ATOM 765 C CA . GLN A 1 97 ? -4.417 4.367 -6.123 1.00 89.75 97 GLN A CA 1
ATOM 766 C C . GLN A 1 97 ? -4.346 2.840 -5.975 1.00 89.75 97 GLN A C 1
ATOM 768 O O . GLN A 1 97 ? -5.245 2.133 -6.434 1.00 89.75 97 GLN A O 1
ATOM 773 N N . LEU A 1 98 ? -3.315 2.316 -5.301 1.00 90.75 98 LEU A N 1
ATOM 774 C CA . LEU A 1 98 ? -3.224 0.885 -5.003 1.00 90.75 98 LEU A CA 1
ATOM 775 C C . LEU A 1 98 ? -4.347 0.437 -4.056 1.00 90.75 98 LEU A C 1
ATOM 777 O O . LEU A 1 98 ? -4.936 -0.623 -4.260 1.00 90.75 98 LEU A O 1
ATOM 781 N N . ASN A 1 99 ? -4.676 1.246 -3.045 1.00 91.31 99 ASN A N 1
ATOM 782 C CA . ASN A 1 99 ? -5.793 0.983 -2.139 1.00 91.31 99 ASN A CA 1
ATOM 783 C C . ASN A 1 99 ? -7.119 0.906 -2.911 1.00 91.31 99 ASN A C 1
ATOM 785 O O . ASN A 1 99 ? -7.864 -0.055 -2.742 1.00 91.31 99 ASN A O 1
ATOM 789 N N . LEU A 1 100 ? -7.379 1.854 -3.814 1.00 89.81 100 LEU A N 1
ATOM 790 C CA . LEU A 1 100 ? -8.564 1.852 -4.677 1.00 89.81 100 LEU A CA 1
ATOM 791 C C . LEU A 1 100 ? -8.618 0.649 -5.624 1.00 89.81 100 LEU A C 1
ATOM 793 O O . LEU A 1 100 ? -9.704 0.168 -5.919 1.00 89.81 100 LEU A O 1
ATOM 797 N N . ALA A 1 101 ? -7.474 0.156 -6.104 1.00 89.81 101 ALA A N 1
ATOM 798 C CA . ALA A 1 101 ? -7.427 -1.029 -6.959 1.00 89.81 101 ALA A CA 1
ATOM 799 C C . ALA A 1 101 ? -7.735 -2.335 -6.200 1.00 89.81 101 ALA A C 1
ATOM 801 O O . ALA A 1 101 ? -8.156 -3.318 -6.814 1.00 89.81 101 ALA A O 1
ATOM 802 N N . LEU A 1 102 ? -7.498 -2.354 -4.884 1.00 89.44 102 LEU A N 1
ATOM 803 C CA . LEU A 1 102 ? -7.703 -3.516 -4.018 1.00 89.44 102 LEU A CA 1
ATOM 804 C C . LEU A 1 102 ? -9.101 -3.567 -3.385 1.00 89.44 102 LEU A C 1
ATOM 806 O O . LEU A 1 102 ? -9.565 -4.667 -3.082 1.00 89.44 102 LEU A O 1
ATOM 810 N N . HIS A 1 103 ? -9.745 -2.419 -3.163 1.00 86.25 103 HIS A N 1
ATOM 811 C CA . HIS A 1 103 ? -11.122 -2.308 -2.661 1.00 86.25 103 HIS A CA 1
ATOM 812 C C . HIS A 1 103 ? -12.169 -2.608 -3.744 1.00 86.25 103 HIS A C 1
ATOM 814 O O . HIS A 1 103 ? -13.146 -3.325 -3.421 1.00 86.25 103 HIS A O 1
#

Sequence (103 aa):
MMLALLGSLSCERCSTIFKELIRLESHMEPTVHPFAELFDQLGLPSAESEIRAFIDQHRPLPNGVKITEAPFWTPSQARLLKDLLLEDADWAEVVDQLNLALH

Radius of gyration: 14.14 Å; Cα contacts (8 Å, |Δi|>4): 64; chains: 1; bounding box: 44×26×29 Å

Secondary structure (DSSP, 8-state):
--SS-TTS--SSSHHHHHHHHHTT------THHHHHHHHHHTTS--SHHHHHHHHHHHPPPPTT--GGG-TTS-HHHHHHHHHHHHH-HHHHHHHHHHHHHH-

Nearest PDB structures (foldseek):
  2kp6-assembly1_A  TM=8.401E-01  e=2.948E-04  Chromobacterium violaceum
  4j4w-assembly1_A  TM=2.609E-01  e=4.722E+00  Buenaventura virus

pLDDT: mean 74.89, std 18.99, range [36.81, 92.81]

Mean predicted aligned error: 10.23 Å